Protein AF-A0A3M1DWH0-F1 (afdb_monomer_lite)

Structure (mmCIF, N/CA/C/O backbone):
data_AF-A0A3M1DWH0-F1
#
_entry.id   AF-A0A3M1DWH0-F1
#
loop_
_atom_site.group_PDB
_atom_site.id
_atom_site.type_symbol
_atom_site.label_atom_id
_atom_site.label_alt_id
_atom_site.label_comp_id
_atom_site.label_asym_id
_atom_site.label_entity_id
_atom_site.label_seq_id
_atom_site.pdbx_PDB_ins_code
_atom_site.Cartn_x
_atom_site.Cartn_y
_atom_site.Cartn_z
_atom_site.occupancy
_atom_site.B_iso_or_equiv
_atom_site.auth_seq_id
_atom_site.auth_comp_id
_atom_site.auth_asym_id
_atom_site.auth_atom_id
_atom_site.pdbx_PDB_model_num
ATOM 1 N N . ALA A 1 1 ? 7.205 -26.468 -3.438 1.00 50.84 1 ALA A N 1
ATOM 2 C CA . ALA A 1 1 ? 6.291 -25.462 -2.853 1.00 50.84 1 ALA A CA 1
ATOM 3 C C . ALA A 1 1 ? 7.052 -24.310 -2.182 1.00 50.84 1 ALA A C 1
ATOM 5 O O . ALA A 1 1 ? 6.949 -23.189 -2.659 1.00 50.84 1 ALA A O 1
ATOM 6 N N . VAL A 1 2 ? 7.895 -24.575 -1.172 1.00 54.84 2 VAL A N 1
ATOM 7 C CA . VAL A 1 2 ? 8.599 -23.541 -0.373 1.00 54.84 2 VAL A CA 1
ATOM 8 C C . VAL A 1 2 ? 9.432 -22.542 -1.203 1.00 54.84 2 VAL A C 1
ATOM 10 O O . VAL A 1 2 ? 9.391 -21.346 -0.941 1.00 54.84 2 VAL A O 1
ATOM 13 N N . SER A 1 3 ? 10.128 -22.976 -2.265 1.00 58.53 3 SER A N 1
ATOM 14 C CA . SER A 1 3 ? 10.982 -22.064 -3.060 1.00 58.53 3 SER A CA 1
ATOM 15 C C . SER A 1 3 ? 10.218 -21.054 -3.929 1.00 58.53 3 SER A C 1
ATOM 17 O O . SER A 1 3 ? 10.816 -20.091 -4.411 1.00 58.53 3 SER A O 1
ATOM 19 N N . LEU A 1 4 ? 8.921 -21.277 -4.170 1.00 51.88 4 LEU A N 1
ATOM 20 C CA . LEU A 1 4 ? 8.072 -20.367 -4.941 1.00 51.88 4 LEU A CA 1
ATOM 21 C C . LEU A 1 4 ? 7.426 -19.336 -4.008 1.00 51.88 4 LEU A C 1
ATOM 23 O O . LEU A 1 4 ? 7.490 -18.150 -4.311 1.00 51.88 4 LEU A O 1
ATOM 27 N N . CYS A 1 5 ? 6.955 -19.762 -2.828 1.00 52.75 5 CYS A N 1
ATOM 28 C CA . CYS A 1 5 ? 6.521 -18.851 -1.762 1.00 52.75 5 CYS A CA 1
ATOM 29 C C . CYS A 1 5 ? 7.649 -17.900 -1.342 1.00 52.75 5 CYS A C 1
ATOM 31 O O . CYS A 1 5 ? 7.456 -16.694 -1.390 1.00 52.75 5 CYS A O 1
ATOM 33 N N . ASN A 1 6 ? 8.870 -18.402 -1.114 1.00 55.00 6 ASN A N 1
ATOM 34 C CA . ASN A 1 6 ? 10.024 -17.552 -0.778 1.00 55.00 6 ASN A CA 1
ATOM 35 C C . ASN A 1 6 ? 10.375 -16.528 -1.879 1.00 55.00 6 ASN A C 1
ATOM 37 O O . ASN A 1 6 ? 10.955 -15.479 -1.602 1.00 55.00 6 ASN A O 1
ATOM 41 N N . ARG A 1 7 ? 10.055 -16.824 -3.148 1.00 52.69 7 ARG A N 1
ATOM 42 C CA . ARG A 1 7 ? 10.243 -15.891 -4.273 1.00 52.69 7 ARG A CA 1
ATOM 43 C C . ARG A 1 7 ? 9.113 -14.867 -4.370 1.00 52.69 7 ARG A C 1
ATOM 45 O O . ARG A 1 7 ? 9.385 -13.715 -4.699 1.00 52.69 7 ARG A O 1
ATOM 52 N N . LEU A 1 8 ? 7.880 -15.270 -4.065 1.00 52.97 8 LEU A N 1
ATOM 53 C CA . LEU A 1 8 ? 6.717 -14.385 -4.000 1.00 52.97 8 LEU A CA 1
ATOM 54 C C . LEU A 1 8 ? 6.796 -13.437 -2.798 1.00 52.97 8 LEU A C 1
ATOM 56 O O . LEU A 1 8 ? 6.496 -12.264 -2.949 1.00 52.97 8 LEU A O 1
ATOM 60 N N . GLU A 1 9 ? 7.297 -13.896 -1.654 1.00 56.59 9 GLU A N 1
ATOM 61 C CA . GLU A 1 9 ? 7.507 -13.094 -0.439 1.00 56.59 9 GLU A CA 1
ATOM 62 C C . GLU A 1 9 ? 8.763 -12.212 -0.501 1.00 56.59 9 GLU A C 1
ATOM 64 O O . GLU A 1 9 ? 8.977 -11.353 0.351 1.00 56.59 9 GLU A O 1
ATOM 69 N N . SER A 1 10 ? 9.612 -12.390 -1.517 1.00 65.31 10 SER A N 1
ATOM 70 C CA . SER A 1 10 ? 10.797 -11.557 -1.695 1.00 65.31 10 SER A CA 1
ATOM 71 C C . SER A 1 10 ? 10.414 -10.127 -2.082 1.00 65.31 10 SER A C 1
ATOM 73 O O . SER A 1 10 ? 9.719 -9.917 -3.077 1.00 65.31 10 SER A O 1
ATOM 75 N N . ASP A 1 11 ? 11.007 -9.133 -1.414 1.00 62.25 11 ASP A N 1
ATOM 76 C CA . ASP A 1 11 ? 10.921 -7.698 -1.755 1.00 62.25 11 ASP A CA 1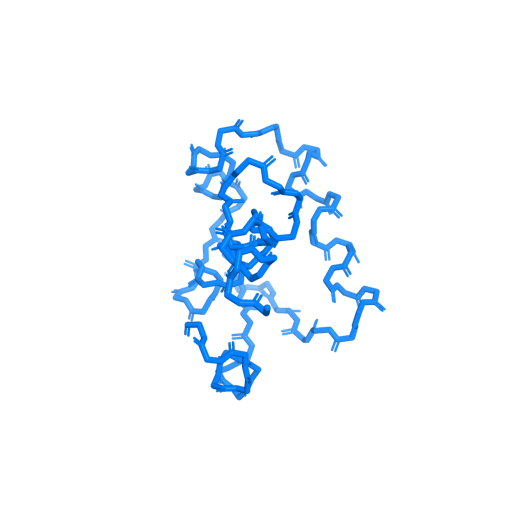
ATOM 77 C C . ASP A 1 11 ? 11.424 -7.358 -3.182 1.00 62.25 11 ASP A C 1
ATOM 79 O O . ASP A 1 11 ? 11.347 -6.212 -3.646 1.00 62.25 11 ASP A O 1
ATOM 83 N N . ARG A 1 12 ? 11.980 -8.345 -3.898 1.00 69.06 12 ARG A N 1
ATOM 84 C CA . ARG A 1 12 ? 12.365 -8.242 -5.312 1.00 69.06 12 ARG A CA 1
ATOM 85 C C . ARG A 1 12 ? 11.213 -8.536 -6.277 1.00 69.06 12 ARG A C 1
ATOM 87 O O . ARG A 1 12 ? 11.322 -8.155 -7.439 1.00 69.06 12 ARG A O 1
ATOM 94 N N . SER A 1 13 ? 10.132 -9.171 -5.825 1.00 83.06 13 SER A N 1
ATOM 95 C CA . SER A 1 13 ? 8.940 -9.432 -6.635 1.00 83.06 13 SER A CA 1
ATOM 96 C C . SER A 1 13 ? 7.867 -8.354 -6.422 1.00 83.06 13 SER A C 1
ATOM 98 O O . SER A 1 13 ? 7.839 -7.667 -5.398 1.00 83.06 13 SER A O 1
ATOM 100 N N . ILE A 1 14 ? 6.976 -8.180 -7.403 1.00 87.12 14 ILE A N 1
ATOM 101 C CA . ILE A 1 14 ? 5.844 -7.243 -7.290 1.00 87.12 14 ILE A CA 1
ATOM 102 C C . ILE A 1 14 ? 4.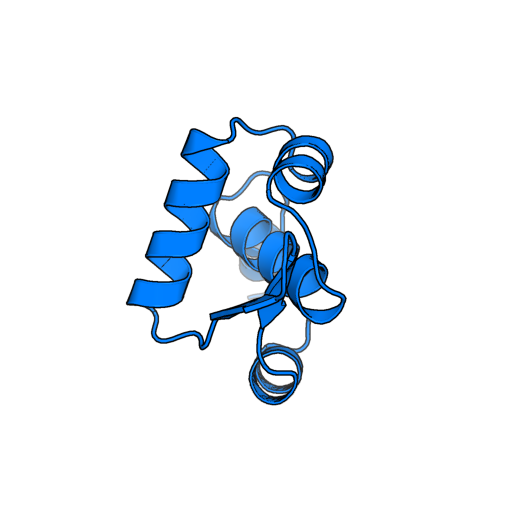906 -7.680 -6.158 1.00 87.12 14 ILE A C 1
ATOM 104 O O . ILE A 1 14 ? 4.538 -6.851 -5.329 1.00 87.12 14 ILE A O 1
ATOM 108 N N . TYR A 1 15 ? 4.596 -8.976 -6.085 1.00 85.56 15 TYR A N 1
ATOM 109 C CA . TYR A 1 15 ? 3.717 -9.544 -5.063 1.00 85.56 15 TYR A CA 1
ATOM 110 C C . TYR A 1 15 ? 4.283 -9.380 -3.651 1.00 85.56 15 TYR A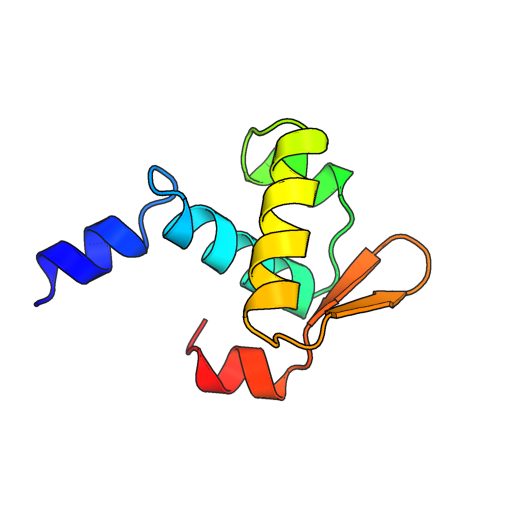 C 1
ATOM 112 O O . TYR A 1 15 ? 3.555 -8.981 -2.751 1.00 85.56 15 TYR A O 1
ATOM 120 N N . GLY A 1 16 ? 5.590 -9.571 -3.462 1.00 87.62 16 GLY A N 1
ATOM 121 C CA . GLY A 1 16 ? 6.235 -9.379 -2.161 1.00 87.62 16 GLY A CA 1
ATOM 122 C C . GLY A 1 16 ? 6.171 -7.926 -1.704 1.00 87.62 16 GLY A C 1
ATOM 123 O O . GLY A 1 16 ? 5.861 -7.641 -0.550 1.00 87.62 16 GLY A O 1
ATOM 124 N N . ARG A 1 17 ? 6.353 -6.977 -2.630 1.00 91.06 17 ARG A N 1
ATOM 125 C CA . ARG A 1 17 ? 6.190 -5.544 -2.334 1.00 91.06 17 ARG A CA 1
ATOM 126 C C . ARG A 1 17 ? 4.748 -5.171 -2.003 1.00 91.06 17 ARG A C 1
ATOM 128 O O . ARG A 1 17 ? 4.540 -4.370 -1.098 1.00 91.06 17 ARG A O 1
ATOM 135 N N . GLN A 1 18 ? 3.773 -5.736 -2.712 1.00 91.62 18 GLN A N 1
ATOM 136 C CA . GLN A 1 18 ? 2.349 -5.549 -2.419 1.00 91.62 18 GLN A CA 1
ATOM 137 C C . GLN A 1 18 ? 1.983 -6.124 -1.045 1.00 91.62 18 GLN A C 1
ATOM 139 O O . GLN A 1 18 ? 1.334 -5.450 -0.250 1.00 91.62 18 GLN A O 1
ATOM 144 N N . LEU A 1 19 ? 2.485 -7.316 -0.722 1.00 89.31 19 LEU A N 1
ATOM 145 C CA . LEU A 1 19 ? 2.306 -7.957 0.576 1.00 89.31 19 LEU A CA 1
ATOM 146 C C . LEU A 1 19 ? 2.914 -7.118 1.711 1.00 89.31 19 LEU A C 1
ATOM 148 O O . LEU A 1 19 ? 2.274 -6.859 2.728 1.00 89.31 19 LEU A O 1
ATOM 152 N N . LYS A 1 20 ? 4.131 -6.604 1.505 1.00 90.56 20 LYS A N 1
ATOM 153 C CA . LYS A 1 20 ? 4.786 -5.691 2.445 1.00 90.56 20 LYS A CA 1
ATOM 154 C C . LYS A 1 20 ? 4.001 -4.393 2.624 1.00 90.56 20 LYS A C 1
ATOM 156 O O . LYS A 1 20 ? 3.930 -3.865 3.730 1.00 90.56 20 LYS A O 1
ATOM 161 N N . MET A 1 21 ? 3.412 -3.877 1.549 1.00 93.38 21 MET A N 1
ATOM 162 C CA . MET A 1 21 ? 2.564 -2.693 1.605 1.00 93.38 21 MET A CA 1
ATOM 163 C C . MET A 1 21 ? 1.309 -2.935 2.452 1.00 93.38 21 MET A C 1
ATOM 165 O O . MET A 1 21 ? 0.991 -2.094 3.286 1.00 93.38 21 MET A O 1
ATOM 169 N N . LEU A 1 22 ? 0.650 -4.090 2.306 1.00 91.50 22 LEU A N 1
ATOM 170 C CA . LEU A 1 22 ? -0.487 -4.486 3.147 1.00 91.50 22 LEU A CA 1
ATOM 171 C C . LEU A 1 22 ? -0.113 -4.532 4.636 1.00 91.50 22 LEU A C 1
ATOM 173 O O . LEU A 1 22 ? -0.792 -3.904 5.444 1.00 91.50 22 LEU A O 1
ATOM 177 N N . GLN A 1 23 ? 1.016 -5.164 4.987 1.00 89.69 23 GLN A N 1
ATOM 178 C CA . GLN A 1 23 ? 1.538 -5.175 6.366 1.00 89.69 23 GLN A CA 1
ATOM 179 C C . GLN A 1 23 ? 1.745 -3.767 6.939 1.00 89.69 23 GLN A C 1
ATOM 1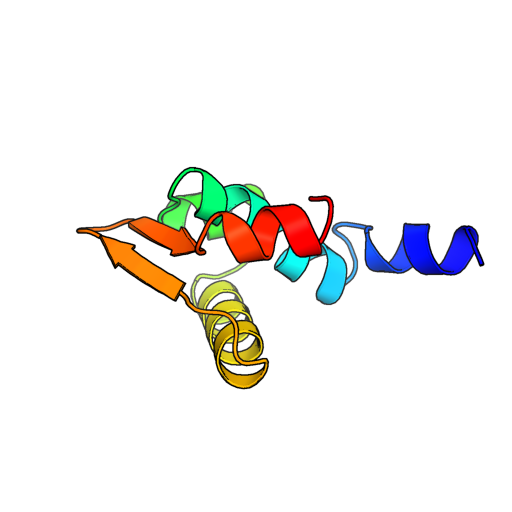81 O O . GLN A 1 23 ? 1.536 -3.518 8.124 1.00 89.69 23 GLN A O 1
ATOM 186 N N . MET A 1 24 ? 2.209 -2.831 6.109 1.00 93.56 24 MET A N 1
ATOM 187 C CA . MET A 1 24 ? 2.391 -1.445 6.538 1.00 93.56 24 MET A CA 1
ATOM 188 C C . MET A 1 24 ? 1.045 -0.751 6.764 1.00 93.56 24 MET A C 1
ATOM 190 O O . MET A 1 24 ? 0.888 -0.044 7.758 1.00 93.56 24 MET A O 1
ATOM 194 N N . MET A 1 25 ? 0.075 -0.971 5.874 1.00 94.25 25 MET A N 1
ATOM 195 C CA . MET A 1 25 ? -1.262 -0.383 5.978 1.00 94.25 25 MET A CA 1
ATOM 196 C C . MET A 1 25 ? -2.061 -0.947 7.157 1.00 94.25 25 MET A C 1
ATOM 198 O O . MET A 1 25 ? -2.867 -0.222 7.724 1.00 94.25 25 MET A O 1
ATOM 202 N N . GLU A 1 26 ? -1.795 -2.167 7.627 1.00 91.00 26 GLU A N 1
ATOM 203 C CA . GLU A 1 26 ? -2.427 -2.690 8.852 1.00 91.00 26 GLU A CA 1
ATOM 204 C C . GLU A 1 26 ? -2.196 -1.759 10.060 1.00 91.00 26 GLU A C 1
ATOM 206 O O . GLU A 1 26 ? -3.092 -1.515 10.870 1.00 91.00 26 GLU A O 1
ATOM 211 N N . LYS A 1 27 ? -1.002 -1.161 10.147 1.00 90.00 27 LYS A N 1
ATOM 212 C CA . LYS A 1 27 ? -0.642 -0.193 11.197 1.00 90.00 27 LYS A CA 1
ATOM 213 C C . LYS A 1 27 ? -1.002 1.249 10.831 1.00 90.00 27 LYS A C 1
ATOM 215 O O . LYS A 1 27 ? -0.983 2.118 11.703 1.00 90.00 27 LYS A O 1
ATOM 220 N N . GLY A 1 28 ? -1.414 1.485 9.588 1.00 95.12 28 GLY A N 1
ATOM 221 C CA . GLY A 1 28 ? -1.575 2.800 8.981 1.00 95.12 28 GLY A CA 1
ATOM 222 C C . GLY A 1 28 ? -0.251 3.297 8.412 1.00 95.12 28 GLY A C 1
ATOM 223 O O . GLY A 1 28 ? 0.723 3.453 9.145 1.00 95.12 28 GLY A O 1
ATOM 224 N N . ALA A 1 29 ? -0.213 3.553 7.103 1.00 96.69 29 ALA A N 1
ATOM 225 C CA . ALA A 1 29 ? 0.985 4.060 6.442 1.00 96.69 29 ALA A CA 1
ATOM 226 C C . ALA A 1 29 ? 0.661 5.102 5.371 1.00 96.69 29 ALA A C 1
ATOM 228 O O . ALA A 1 29 ? -0.233 4.926 4.545 1.00 96.69 29 ALA A O 1
ATOM 229 N N . SER A 1 30 ? 1.431 6.184 5.341 1.00 97.00 30 SER A N 1
ATOM 230 C CA . SER A 1 30 ? 1.363 7.176 4.271 1.00 97.00 30 SER A CA 1
ATOM 231 C C . SER A 1 30 ? 2.081 6.693 3.007 1.00 97.00 30 SER A C 1
ATOM 233 O O . SER A 1 30 ? 3.020 5.891 3.046 1.00 97.00 30 SER A O 1
ATOM 235 N N . LEU A 1 31 ? 1.726 7.273 1.857 1.00 95.50 31 LEU A N 1
ATOM 236 C CA . LEU A 1 31 ? 2.413 7.005 0.584 1.00 95.50 31 LEU A CA 1
ATOM 237 C C . LEU A 1 31 ? 3.924 7.274 0.656 1.00 95.50 31 LEU A C 1
ATOM 239 O O . LEU A 1 31 ? 4.712 6.593 -0.001 1.00 95.50 31 LEU A O 1
ATOM 243 N N . ALA A 1 32 ? 4.337 8.283 1.430 1.00 95.44 32 ALA A N 1
ATOM 244 C CA . ALA A 1 32 ? 5.743 8.641 1.595 1.00 95.44 32 ALA A CA 1
ATOM 245 C C . ALA A 1 32 ? 6.512 7.585 2.404 1.00 95.44 32 ALA A C 1
ATOM 247 O O . ALA A 1 32 ? 7.660 7.271 2.083 1.00 95.44 32 ALA A O 1
ATOM 248 N N . GLU A 1 33 ? 5.892 7.018 3.439 1.00 97.44 33 GLU A N 1
ATOM 249 C CA . GLU A 1 33 ? 6.472 5.923 4.220 1.00 97.44 33 GLU A CA 1
ATOM 250 C C . GLU A 1 33 ? 6.572 4.647 3.390 1.00 97.44 33 GLU A C 1
ATOM 252 O O . GLU A 1 33 ? 7.646 4.043 3.343 1.00 97.44 33 GLU A O 1
ATOM 257 N N . ILE A 1 34 ? 5.505 4.291 2.666 1.00 96.50 34 ILE A N 1
ATOM 258 C CA . ILE A 1 34 ? 5.486 3.133 1.764 1.00 96.50 34 ILE A CA 1
ATOM 259 C C . ILE A 1 34 ? 6.569 3.280 0.687 1.00 96.50 34 ILE A C 1
ATOM 261 O O . ILE A 1 34 ? 7.394 2.385 0.506 1.00 96.50 34 ILE A O 1
ATOM 265 N N . GLY A 1 35 ? 6.626 4.430 0.008 1.00 96.38 35 GLY A N 1
ATOM 266 C CA . GLY A 1 35 ? 7.610 4.692 -1.044 1.00 96.38 35 GLY A CA 1
ATOM 267 C C . GLY A 1 35 ? 9.053 4.589 -0.547 1.00 96.38 35 GLY A C 1
ATOM 268 O O . GLY A 1 35 ? 9.876 3.927 -1.185 1.00 96.38 35 GLY A O 1
ATOM 269 N N . ARG A 1 36 ? 9.356 5.166 0.627 1.00 96.62 36 ARG A N 1
ATOM 270 C CA . ARG A 1 36 ? 10.684 5.050 1.255 1.00 96.62 36 ARG A CA 1
ATOM 271 C C . ARG A 1 36 ? 11.013 3.607 1.626 1.00 96.62 36 ARG A C 1
ATOM 273 O O . ARG A 1 36 ? 12.106 3.141 1.307 1.00 96.62 36 ARG A O 1
ATOM 280 N N . LYS A 1 37 ? 10.088 2.890 2.271 1.00 94.69 37 LYS A N 1
ATOM 281 C CA . LYS A 1 37 ? 10.333 1.522 2.748 1.00 94.69 37 LYS A CA 1
ATOM 282 C C . LYS A 1 37 ? 10.530 0.541 1.594 1.00 94.69 37 LYS A C 1
ATOM 284 O O . LYS A 1 37 ? 11.452 -0.267 1.645 1.00 94.69 37 LYS A O 1
ATOM 289 N N . LEU A 1 38 ? 9.714 0.654 0.545 1.00 93.12 38 LEU A N 1
ATOM 290 C CA . LEU A 1 38 ? 9.769 -0.205 -0.642 1.00 93.12 38 LEU A CA 1
ATOM 291 C C . LEU A 1 38 ? 10.760 0.282 -1.709 1.00 93.12 38 LEU A C 1
ATOM 293 O O . LEU A 1 38 ? 10.879 -0.348 -2.762 1.00 93.12 38 LEU A O 1
ATOM 297 N N . ARG A 1 39 ? 11.453 1.403 -1.459 1.00 94.06 39 ARG A N 1
ATOM 298 C CA . ARG A 1 39 ? 12.401 2.045 -2.385 1.00 94.06 39 ARG A CA 1
ATOM 299 C C . ARG A 1 39 ? 11.806 2.213 -3.786 1.00 94.06 39 ARG A C 1
ATOM 301 O O . ARG A 1 39 ? 12.404 1.814 -4.785 1.00 94.06 39 ARG A O 1
ATOM 308 N N . CYS A 1 40 ? 10.595 2.761 -3.859 1.00 93.50 40 CYS A N 1
ATOM 309 C CA . CYS A 1 40 ? 9.885 2.940 -5.120 1.00 93.50 40 CYS A CA 1
ATOM 310 C C . CYS A 1 40 ? 9.217 4.313 -5.226 1.00 93.50 40 CYS A C 1
ATOM 312 O O . CYS A 1 40 ? 9.006 5.013 -4.236 1.00 93.50 40 CYS A O 1
ATOM 314 N N . SER A 1 41 ? 8.912 4.710 -6.462 1.00 95.81 41 SER A N 1
ATOM 315 C CA . SER A 1 41 ? 8.273 5.996 -6.737 1.00 95.81 41 SER A CA 1
ATOM 316 C C . SER A 1 41 ? 6.842 6.032 -6.198 1.00 95.81 41 SER A C 1
ATOM 318 O O . SER A 1 41 ? 6.167 5.004 -6.129 1.00 95.81 41 SER A O 1
ATOM 320 N N . ARG A 1 42 ? 6.322 7.233 -5.923 1.00 95.19 42 ARG A N 1
ATOM 321 C CA . ARG A 1 42 ? 4.909 7.419 -5.556 1.00 95.19 42 ARG A CA 1
ATOM 322 C C . ARG A 1 42 ? 3.958 6.827 -6.607 1.00 95.19 42 ARG A C 1
ATOM 324 O O . ARG A 1 42 ? 2.961 6.215 -6.249 1.00 95.19 42 ARG A O 1
ATOM 331 N N . ARG A 1 43 ? 4.298 6.936 -7.897 1.00 96.81 43 ARG A N 1
ATOM 332 C CA . ARG A 1 43 ? 3.530 6.328 -8.998 1.00 96.81 43 ARG A CA 1
ATOM 333 C C . ARG A 1 43 ? 3.498 4.800 -8.908 1.00 96.81 43 ARG A C 1
ATOM 335 O O . ARG A 1 43 ? 2.480 4.190 -9.208 1.00 96.81 43 ARG A O 1
ATOM 342 N N . THR A 1 44 ? 4.594 4.181 -8.476 1.00 95.56 44 THR A N 1
ATOM 343 C CA . THR A 1 44 ? 4.653 2.735 -8.227 1.00 95.56 44 THR A CA 1
ATOM 344 C C . THR A 1 44 ? 3.787 2.334 -7.036 1.00 95.56 44 THR A C 1
ATOM 346 O O . THR A 1 44 ? 3.098 1.326 -7.129 1.00 95.56 44 THR A O 1
ATOM 349 N N . VAL A 1 45 ? 3.772 3.134 -5.964 1.00 96.00 45 VAL A N 1
ATOM 350 C CA . VAL A 1 45 ? 2.881 2.907 -4.813 1.00 96.00 45 VAL A CA 1
ATOM 351 C C . VAL A 1 45 ? 1.412 2.964 -5.236 1.00 96.00 45 VAL A C 1
ATOM 353 O O . VAL A 1 45 ? 0.667 2.046 -4.922 1.00 96.00 45 VAL A O 1
ATOM 356 N N . PHE A 1 46 ? 1.008 3.969 -6.022 1.00 95.94 46 PHE A N 1
ATOM 357 C CA . PHE A 1 46 ? -0.358 4.039 -6.560 1.00 95.94 46 PHE A CA 1
ATOM 358 C C . PHE A 1 46 ? -0.714 2.830 -7.423 1.00 95.94 46 PHE A C 1
ATOM 360 O O . PHE A 1 46 ? -1.791 2.271 -7.282 1.00 95.94 46 PHE A O 1
ATOM 367 N N . ARG A 1 47 ? 0.208 2.362 -8.272 1.00 95.88 47 ARG A N 1
ATOM 368 C CA . ARG A 1 47 ? -0.017 1.134 -9.045 1.00 95.88 47 ARG A CA 1
ATOM 369 C C . ARG A 1 47 ? -0.267 -0.079 -8.141 1.00 95.88 47 ARG A C 1
ATOM 371 O O . ARG A 1 47 ? -1.045 -0.950 -8.507 1.00 95.88 47 ARG A O 1
ATOM 378 N N . TYR A 1 48 ? 0.404 -0.161 -6.992 1.00 94.88 48 TYR A N 1
ATOM 379 C CA . TYR A 1 48 ? 0.154 -1.230 -6.027 1.00 94.88 48 TYR A CA 1
ATOM 380 C C . TYR A 1 48 ? -1.185 -1.063 -5.316 1.00 94.88 48 TYR A C 1
ATOM 382 O O . TYR A 1 48 ? -1.874 -2.062 -5.182 1.00 94.88 48 TYR A O 1
ATOM 390 N N . LEU A 1 49 ? -1.568 0.158 -4.925 1.00 93.94 49 LEU A N 1
ATOM 391 C CA . LEU A 1 49 ? -2.895 0.439 -4.362 1.00 93.94 49 LEU A CA 1
ATOM 392 C C . LEU A 1 49 ? -4.000 -0.027 -5.309 1.00 93.94 49 LEU A C 1
ATOM 394 O O . LEU A 1 49 ? -4.798 -0.869 -4.919 1.00 93.94 49 LEU A O 1
ATOM 398 N N . ASN A 1 50 ? -3.960 0.420 -6.566 1.00 93.94 50 ASN A N 1
ATOM 399 C CA . ASN A 1 50 ? -4.960 0.049 -7.565 1.00 93.94 50 ASN A CA 1
ATOM 400 C C . ASN A 1 50 ? -5.061 -1.471 -7.730 1.00 93.94 50 ASN A C 1
ATOM 402 O O . ASN A 1 50 ? -6.153 -2.016 -7.743 1.00 93.94 50 ASN A O 1
ATOM 406 N N . ALA A 1 51 ? -3.927 -2.176 -7.789 1.00 91.75 51 ALA A N 1
ATOM 407 C CA . ALA A 1 51 ? -3.934 -3.632 -7.914 1.00 91.75 51 ALA A CA 1
ATOM 408 C C . ALA A 1 51 ? -4.545 -4.346 -6.690 1.00 91.75 51 ALA A C 1
ATOM 410 O O . ALA A 1 51 ? -5.104 -5.429 -6.832 1.00 91.75 51 ALA A O 1
ATOM 411 N N . LEU A 1 52 ? -4.423 -3.773 -5.488 1.00 90.81 52 LEU A N 1
ATOM 412 C CA . LEU A 1 52 ? -5.043 -4.319 -4.276 1.00 90.81 52 LEU A CA 1
ATOM 413 C C . LEU A 1 52 ? -6.550 -4.021 -4.243 1.00 90.81 52 LEU A C 1
ATOM 415 O O . LEU A 1 52 ? -7.331 -4.900 -3.887 1.00 90.81 52 LEU A O 1
ATOM 419 N N . GLU A 1 53 ? -6.960 -2.823 -4.663 1.00 90.44 53 GLU A N 1
ATOM 420 C CA . GLU A 1 53 ? -8.373 -2.448 -4.814 1.00 90.44 53 GLU A CA 1
ATOM 421 C C . GLU A 1 53 ? -9.073 -3.309 -5.879 1.00 90.44 53 GLU A C 1
ATOM 423 O O . GLU A 1 53 ? -10.152 -3.839 -5.629 1.00 90.44 53 GLU A O 1
ATOM 428 N N . GLU A 1 54 ? -8.430 -3.533 -7.030 1.00 91.19 54 GLU A N 1
ATOM 429 C CA . GLU A 1 54 ? -8.899 -4.437 -8.094 1.00 91.19 54 GLU A CA 1
ATOM 430 C C . GLU A 1 54 ? -9.026 -5.890 -7.608 1.00 91.19 54 GLU A C 1
ATOM 432 O O . GLU A 1 54 ? -9.904 -6.624 -8.059 1.00 91.19 54 GLU A O 1
ATOM 437 N N . ALA A 1 55 ? -8.183 -6.302 -6.656 1.00 87.50 55 ALA A N 1
ATOM 438 C CA . ALA A 1 55 ? -8.275 -7.601 -5.992 1.00 87.50 55 ALA A CA 1
ATOM 439 C C . ALA A 1 55 ? -9.365 -7.657 -4.901 1.00 87.50 55 ALA A C 1
ATOM 441 O O . ALA A 1 55 ? -9.518 -8.686 -4.243 1.00 87.50 55 ALA A O 1
ATOM 442 N N . GLY A 1 56 ? -10.116 -6.570 -4.695 1.00 88.44 56 GLY A N 1
ATOM 443 C CA . GLY A 1 56 ? -11.202 -6.485 -3.721 1.00 88.44 56 GLY A CA 1
ATOM 444 C C . GLY A 1 56 ? -10.736 -6.298 -2.279 1.00 88.44 56 GLY A C 1
ATOM 445 O O . GLY A 1 56 ? -11.493 -6.590 -1.354 1.00 88.44 56 GLY A O 1
ATOM 446 N N . ILE A 1 57 ? -9.500 -5.838 -2.058 1.00 88.50 57 ILE A N 1
ATOM 447 C CA . ILE A 1 57 ? -9.007 -5.579 -0.706 1.00 88.50 57 ILE A CA 1
ATOM 448 C C . ILE A 1 57 ? -9.581 -4.247 -0.197 1.00 88.50 57 ILE A C 1
ATOM 450 O O . ILE A 1 57 ? -9.331 -3.210 -0.812 1.00 88.50 57 ILE A O 1
ATOM 454 N N . PRO A 1 58 ? -10.311 -4.238 0.935 1.00 88.00 58 PRO A N 1
ATOM 455 C CA . PRO A 1 58 ? -10.855 -3.017 1.517 1.00 88.00 58 PRO A CA 1
ATOM 456 C C . PRO A 1 58 ? -9.737 -2.147 2.100 1.00 88.00 58 PRO A C 1
ATOM 458 O O . PRO A 1 58 ? -9.161 -2.465 3.145 1.00 88.00 58 PRO A O 1
ATOM 461 N N . ILE A 1 59 ? -9.444 -1.039 1.419 1.00 91.69 59 ILE A N 1
ATOM 462 C CA . ILE A 1 59 ? -8.471 -0.029 1.838 1.00 91.69 59 ILE A CA 1
ATOM 463 C C . ILE A 1 59 ? -9.216 1.265 2.171 1.00 91.69 59 ILE A C 1
ATOM 465 O O . ILE A 1 59 ? -10.061 1.721 1.403 1.00 91.69 59 ILE A O 1
ATOM 469 N N . THR A 1 60 ? -8.896 1.874 3.309 1.00 94.12 60 THR A N 1
ATOM 470 C CA . THR A 1 60 ? -9.444 3.168 3.732 1.00 94.12 60 THR A CA 1
ATOM 471 C C . THR A 1 60 ? -8.339 4.213 3.844 1.00 94.12 60 THR A C 1
ATOM 473 O O . THR A 1 60 ? -7.185 3.900 4.142 1.00 94.12 60 THR A O 1
ATOM 476 N N . LEU A 1 61 ? -8.684 5.478 3.595 1.00 94.56 61 LEU A N 1
ATOM 477 C CA . LEU A 1 61 ? -7.804 6.623 3.824 1.00 94.56 61 LEU A CA 1
ATOM 478 C C . LEU A 1 61 ? -8.271 7.364 5.080 1.00 94.56 61 LEU A C 1
ATOM 480 O O . LEU A 1 61 ? -9.360 7.932 5.101 1.00 94.56 61 LEU A O 1
ATOM 484 N N . GLU A 1 62 ? -7.429 7.389 6.109 1.00 94.19 62 GLU A N 1
ATOM 485 C CA . GLU A 1 62 ? -7.678 8.093 7.367 1.00 94.19 62 GLU A CA 1
ATOM 486 C C . GLU A 1 62 ? -6.703 9.266 7.493 1.00 94.19 62 GLU A C 1
ATOM 488 O O . GLU A 1 62 ? -5.529 9.105 7.834 1.00 94.19 62 GLU A O 1
ATOM 493 N N . GLY A 1 63 ? -7.167 10.473 7.163 1.00 94.56 63 GLY A N 1
ATOM 494 C CA . GLY A 1 63 ? -6.302 11.649 7.086 1.00 94.56 63 GLY A CA 1
ATOM 495 C C . GLY A 1 63 ? -5.251 11.495 5.983 1.00 94.56 63 GLY A C 1
ATOM 496 O O . GLY A 1 63 ? -5.551 11.678 4.806 1.00 94.56 63 GLY A O 1
ATOM 497 N N . THR A 1 64 ? -4.011 11.175 6.358 1.00 93.81 64 THR A N 1
ATOM 498 C CA . THR A 1 64 ? -2.876 11.010 5.427 1.00 93.81 64 THR A CA 1
ATOM 499 C C . THR A 1 64 ? -2.346 9.578 5.337 1.00 93.81 64 THR A C 1
ATOM 501 O O . THR A 1 64 ? -1.385 9.330 4.598 1.00 93.81 64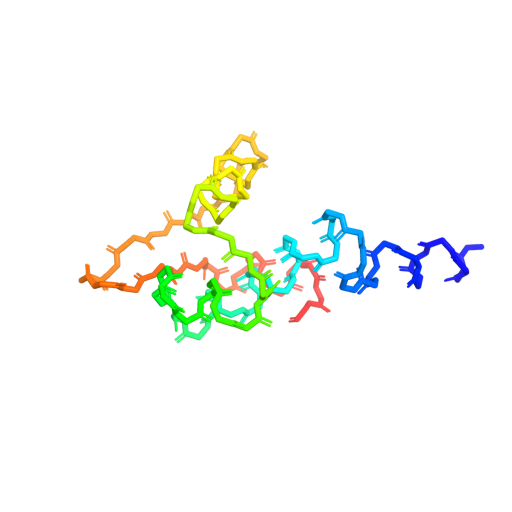 THR A O 1
ATOM 504 N N . VAL A 1 65 ? -2.949 8.634 6.068 1.00 96.50 65 VAL A N 1
ATOM 505 C CA . VAL A 1 65 ? -2.507 7.236 6.121 1.00 96.50 65 VAL A CA 1
ATOM 506 C C . VAL A 1 65 ? -3.531 6.298 5.494 1.00 96.50 65 VAL A C 1
ATOM 508 O O . VAL A 1 65 ? -4.732 6.439 5.698 1.00 96.50 65 VAL A O 1
ATOM 511 N N . TYR A 1 66 ? -3.036 5.324 4.737 1.00 95.69 66 TYR A N 1
ATOM 512 C CA . TYR A 1 66 ? -3.830 4.233 4.187 1.00 95.69 66 TYR A CA 1
ATOM 513 C C . TYR A 1 66 ? -3.882 3.087 5.194 1.00 95.69 66 TYR A C 1
ATOM 515 O O . TYR A 1 66 ? -2.848 2.736 5.781 1.00 95.69 66 TYR A O 1
ATOM 523 N N . ARG A 1 67 ? -5.068 2.501 5.371 1.00 94.69 67 ARG A N 1
ATOM 524 C CA . ARG A 1 67 ? -5.319 1.347 6.234 1.00 94.69 67 ARG A CA 1
ATOM 525 C C . ARG A 1 67 ? -5.989 0.208 5.489 1.00 94.69 67 ARG A C 1
ATOM 527 O O . ARG A 1 67 ? -6.753 0.442 4.563 1.00 94.69 67 ARG A O 1
ATOM 534 N N . VAL A 1 68 ? -5.702 -1.017 5.917 1.00 91.25 68 VAL A N 1
ATOM 535 C CA . VAL A 1 68 ? -6.426 -2.221 5.492 1.00 91.25 68 VAL A CA 1
ATOM 536 C C . VAL A 1 68 ? -7.155 -2.812 6.695 1.00 91.25 68 VAL A C 1
ATOM 538 O O .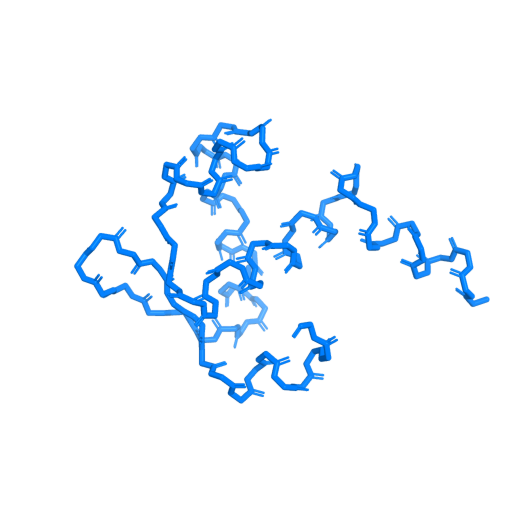 VAL A 1 68 ? -6.643 -2.753 7.816 1.00 91.25 68 VAL A O 1
ATOM 541 N N . ASP A 1 69 ? -8.349 -3.359 6.470 1.00 80.00 69 ASP A N 1
ATOM 542 C CA . ASP A 1 69 ? -9.127 -4.022 7.519 1.00 80.00 69 ASP A CA 1
ATOM 543 C C . ASP A 1 69 ? -8.337 -5.194 8.137 1.00 80.00 69 ASP A C 1
ATOM 545 O O . ASP A 1 69 ? -7.778 -6.039 7.430 1.00 80.00 69 ASP A O 1
ATOM 549 N N . GLN A 1 70 ? -8.304 -5.267 9.471 1.00 68.50 70 GLN A N 1
ATOM 550 C CA . GLN A 1 70 ? -7.541 -6.282 10.209 1.00 68.50 70 GLN A CA 1
ATOM 551 C C . GLN A 1 70 ? -7.989 -7.722 9.915 1.00 68.50 70 GLN A C 1
ATOM 553 O O . GLN A 1 70 ? -7.206 -8.661 10.081 1.00 68.50 70 GLN A O 1
ATOM 558 N N . ASN A 1 71 ? -9.228 -7.926 9.463 1.00 69.50 71 ASN A N 1
ATOM 559 C CA . ASN A 1 71 ? -9.718 -9.241 9.062 1.00 69.50 71 ASN A CA 1
ATOM 560 C C . ASN A 1 71 ? -9.015 -9.746 7.793 1.00 69.50 71 ASN A C 1
ATOM 562 O O . ASN A 1 71 ? -8.746 -10.943 7.680 1.00 69.50 71 ASN A O 1
ATOM 566 N N . VAL A 1 72 ? -8.641 -8.844 6.880 1.00 67.31 72 VAL A N 1
ATOM 567 C CA . VAL A 1 72 ? -7.874 -9.182 5.671 1.00 67.31 72 VAL A CA 1
ATOM 568 C C . VAL A 1 72 ? -6.442 -9.555 6.038 1.00 67.31 72 VAL A C 1
ATOM 570 O O . VAL A 1 72 ? -5.936 -10.574 5.568 1.00 67.31 72 VAL A O 1
ATOM 573 N N . SER A 1 73 ? -5.807 -8.788 6.930 1.00 60.16 73 SER A N 1
ATOM 574 C CA . SER A 1 73 ? -4.448 -9.075 7.410 1.00 60.16 73 SER A CA 1
ATOM 575 C C . SER A 1 73 ? -4.357 -10.453 8.073 1.00 60.16 73 SER A C 1
ATOM 577 O O . SER A 1 73 ? -3.472 -11.244 7.742 1.00 60.16 73 SER A O 1
ATOM 579 N N . ARG A 1 74 ? -5.340 -10.811 8.917 1.00 64.81 74 ARG A N 1
ATOM 580 C CA . ARG A 1 74 ? -5.425 -12.151 9.532 1.00 64.81 74 ARG A CA 1
ATOM 581 C C . ARG A 1 74 ? -5.583 -13.272 8.508 1.00 64.81 74 ARG A C 1
ATOM 583 O O . ARG A 1 74 ? -4.991 -14.336 8.682 1.00 64.81 74 ARG A O 1
ATOM 590 N N . MET A 1 75 ? -6.366 -13.050 7.453 1.00 61.69 75 MET A N 1
ATOM 591 C CA . MET A 1 75 ? -6.606 -14.053 6.410 1.00 61.69 75 MET A CA 1
ATOM 592 C C . MET A 1 75 ? -5.357 -14.307 5.556 1.00 61.69 75 MET A C 1
ATOM 594 O O . MET A 1 75 ? -5.120 -15.432 5.119 1.00 61.69 75 MET A O 1
ATOM 598 N N . LEU A 1 76 ? -4.528 -13.278 5.370 1.00 61.41 76 LEU A N 1
ATOM 599 C CA . LEU A 1 76 ? -3.291 -13.352 4.598 1.00 61.41 76 LEU A CA 1
ATOM 600 C C . LEU A 1 76 ? -2.077 -13.846 5.414 1.00 61.41 76 LEU A C 1
ATOM 602 O O . LEU A 1 76 ? -1.010 -14.027 4.833 1.00 61.41 76 LEU A O 1
ATOM 606 N N . LYS A 1 77 ? -2.230 -14.114 6.725 1.00 56.47 77 LYS A N 1
ATOM 607 C CA . LYS A 1 77 ? -1.143 -14.510 7.653 1.00 56.47 77 LYS A CA 1
ATOM 608 C C . LYS A 1 77 ? 0.102 -13.610 7.549 1.00 56.47 77 LYS A C 1
ATOM 610 O O . LYS A 1 77 ? 1.228 -14.106 7.635 1.00 56.47 77 LYS A O 1
ATOM 615 N N . VAL A 1 78 ? -0.100 -12.311 7.334 1.00 52.34 78 VAL A N 1
ATOM 616 C CA . VAL A 1 78 ? 0.972 -11.306 7.244 1.00 52.34 78 VAL A CA 1
ATOM 617 C C . VAL A 1 78 ? 1.119 -10.489 8.503 1.00 52.34 78 VAL A C 1
ATOM 619 O O . VAL A 1 78 ? 0.117 -10.344 9.227 1.00 52.34 78 VAL A O 1
#

pLDDT: mean 83.69, std 15.47, range [50.84, 97.44]

Radius of gyration: 12.1 Å; chains: 1; bounding box: 24×37×20 Å

Secondary structure (DSSP, 8-state):
-HHHHHHHSSTTSHHHHHHHHHHHHHH-B-HHHHHHHTT--HHHHHHHHHHHHHTT--EEEETTEEEE-HHHHHHTT-

Foldseek 3Di:
DVVVVVVLCDLVDLNVLLLVVQVCQQVWDALVRSCVVSVHDSVSVVVSVVVCVVVVFDWDDDPRTIHGDVVVCVVVVD

Sequence (78 aa):
AVSLCNRLESDRSIYGRQLKMLQMMEKGASLAEIGRKLRCSRRTVFRYLNALEEAGIPITLEGTVYRVDQNVSRMLKV